Protein AF-A0A6F9CL78-F1 (afdb_monomer)

Secondary structure (DSSP, 8-state):
-----PPTT-----------------SS-PPPTTS-----SS-SEEEEBSSTTEEEEEEETTEEEEEETTEEEEEE--TT--SEEE-BSSEEEE-SS-EEEE-TTT--EEEE-

Radius of gyration: 17.82 Å; Cα contacts (8 Å, |Δi|>4): 183; chains: 1; bounding box: 44×43×46 Å

Foldseek 3Di:
DDDPPDDPPDDDPDDDDPPDDAPDPDPDDDAQPVRDDDDHDQFPDKEEAPPSQKIKGHNDQFWIFIGGNNHTPDIGGDPQTAPDWYYYNWIWGDHPPFIWTAHSPPRDTPDTD

Nearest PDB structures (foldseek):
  8d30-assembly1_A  TM=7.510E-01  e=2.844E-13  Homo sapiens
  5a1u-assembly1_D  TM=6.272E-01  e=9.219E-10  Mus musculus
  5nzt-assembly1_H  TM=6.680E-01  e=7.058E-09  Mus musculus
  4v0n-assembly4_F  TM=7.565E-01  e=5.356E-01  Chlamydomonas reinhardtii
  8hmf-assembly1_D  TM=6.581E-01  e=3.565E-01  Tetrahymena thermophila

Solvent-accessible surface area (backbone atoms only — not comparable to full-atom values): 7264 Å² total; per-residue (Å²): 141,80,84,80,82,79,62,93,84,67,82,75,87,69,86,83,70,88,78,73,89,75,92,70,84,68,95,65,91,79,74,49,98,80,72,64,88,87,86,85,79,87,51,78,42,76,32,48,37,66,54,89,56,32,36,39,36,30,65,48,48,59,38,39,35,35,27,46,79,90,36,84,72,48,74,48,61,55,97,73,31,38,78,42,77,40,50,35,91,40,40,34,36,28,30,93,88,37,45,34,32,23,39,83,86,79,66,46,78,76,44,85,80

Mean predicted aligned error: 13.49 Å

Structure (mmCIF, N/CA/C/O backbone):
data_AF-A0A6F9CL78-F1
#
_entry.id   AF-A0A6F9CL78-F1
#
loop_
_atom_site.group_PDB
_atom_site.id
_atom_site.type_symbol
_atom_site.label_atom_id
_atom_site.label_alt_id
_atom_site.label_comp_id
_atom_site.label_asym_id
_atom_site.label_entity_id
_atom_site.label_seq_id
_atom_site.pdbx_PDB_ins_code
_atom_site.Cartn_x
_atom_site.Cartn_y
_atom_site.Cartn_z
_atom_site.occupancy
_atom_site.B_iso_or_equiv
_atom_site.auth_seq_id
_atom_site.auth_comp_id
_atom_site.auth_asym_id
_atom_site.auth_atom_id
_atom_site.pdbx_PDB_model_num
ATOM 1 N N . MET A 1 1 ? 27.169 -15.538 -32.981 1.00 42.69 1 MET A N 1
ATOM 2 C CA . MET A 1 1 ? 26.570 -16.756 -33.559 1.00 42.69 1 MET A CA 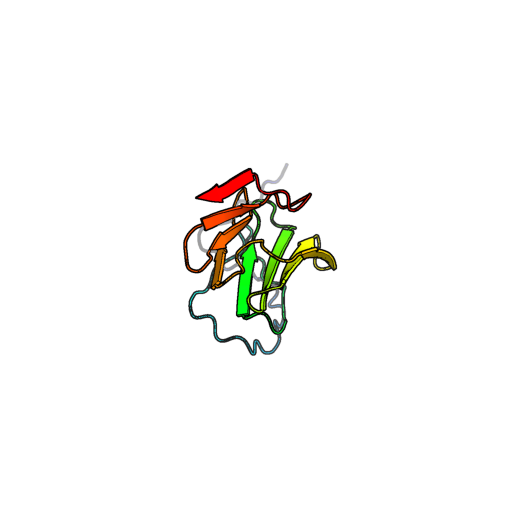1
ATOM 3 C C . MET A 1 1 ? 26.665 -17.835 -32.496 1.00 42.69 1 MET A C 1
ATOM 5 O O . MET A 1 1 ? 27.780 -18.141 -32.095 1.00 42.69 1 MET A O 1
ATOM 9 N N . GLY A 1 2 ? 25.524 -18.285 -31.972 1.00 40.41 2 GLY A N 1
ATOM 10 C CA . GLY A 1 2 ? 25.434 -19.292 -30.911 1.00 40.41 2 GLY A CA 1
ATOM 11 C C . GLY A 1 2 ? 24.276 -19.007 -29.956 1.00 40.41 2 GLY A C 1
ATOM 12 O O . GLY A 1 2 ? 24.513 -18.659 -28.806 1.00 40.41 2 GLY A O 1
ATOM 13 N N . GLU A 1 3 ? 23.039 -19.075 -30.450 1.00 37.38 3 GLU A N 1
ATOM 14 C CA . GLU A 1 3 ? 21.859 -19.155 -29.584 1.00 37.38 3 GLU A CA 1
ATOM 15 C C . GLU A 1 3 ? 21.852 -20.558 -28.968 1.00 37.38 3 GLU A C 1
ATOM 17 O O . GLU A 1 3 ? 21.837 -21.552 -29.691 1.00 37.38 3 GLU A O 1
ATOM 22 N N . ALA A 1 4 ? 21.960 -20.647 -27.643 1.00 57.50 4 ALA A N 1
ATOM 23 C CA . ALA A 1 4 ? 21.777 -21.911 -26.945 1.00 57.50 4 ALA A CA 1
ATOM 24 C C . ALA A 1 4 ? 20.274 -22.220 -26.930 1.00 57.50 4 ALA A C 1
ATOM 26 O O . ALA A 1 4 ? 19.514 -21.547 -26.234 1.00 57.50 4 ALA A O 1
ATOM 27 N N . GLU A 1 5 ? 19.848 -23.203 -27.724 1.00 53.56 5 GLU A N 1
ATOM 28 C CA . GLU A 1 5 ? 18.520 -23.804 -27.598 1.00 53.56 5 GLU A CA 1
ATOM 29 C C . GLU A 1 5 ? 18.397 -24.425 -26.204 1.00 53.56 5 GLU A C 1
ATOM 31 O O . GLU A 1 5 ? 19.077 -25.395 -25.873 1.00 53.56 5 GLU A O 1
ATOM 36 N N . ILE A 1 6 ? 17.544 -23.833 -25.371 1.00 60.34 6 ILE A N 1
ATOM 37 C CA . ILE A 1 6 ? 17.162 -24.397 -24.077 1.00 60.34 6 ILE A CA 1
ATOM 38 C C . ILE A 1 6 ? 16.097 -25.459 -24.357 1.00 60.34 6 ILE A C 1
ATOM 40 O O . ILE A 1 6 ? 15.063 -25.156 -24.954 1.00 60.34 6 ILE A O 1
ATOM 44 N N . GLN A 1 7 ? 16.353 -26.703 -23.954 1.00 60.94 7 GLN A N 1
ATOM 45 C CA . GLN A 1 7 ? 15.454 -27.825 -24.209 1.00 60.94 7 GLN A CA 1
ATOM 46 C C . GLN A 1 7 ? 14.290 -27.816 -23.203 1.00 60.94 7 GLN A C 1
ATOM 48 O O . GLN A 1 7 ? 14.500 -27.708 -21.991 1.00 60.94 7 GLN A O 1
ATOM 53 N N . ASP A 1 8 ? 13.055 -27.915 -23.701 1.00 50.53 8 ASP A N 1
ATOM 54 C CA . ASP A 1 8 ? 11.848 -27.912 -22.867 1.00 50.53 8 ASP A CA 1
ATOM 55 C C . ASP A 1 8 ? 11.890 -29.073 -21.856 1.00 50.53 8 ASP A C 1
ATOM 57 O O . ASP A 1 8 ? 12.010 -30.241 -22.230 1.00 50.53 8 ASP A O 1
ATOM 61 N N . GLY A 1 9 ? 11.857 -28.740 -20.562 1.00 63.25 9 GLY A N 1
ATOM 62 C CA . GLY A 1 9 ? 11.971 -29.696 -19.453 1.00 63.25 9 GLY A CA 1
ATOM 63 C C . GLY A 1 9 ? 13.325 -29.743 -18.728 1.00 63.25 9 GLY A C 1
ATOM 64 O O . GLY A 1 9 ? 13.444 -30.472 -17.740 1.00 63.25 9 GLY A O 1
ATOM 65 N N . GLU A 1 10 ? 14.333 -28.966 -19.141 1.00 59.97 10 GLU A N 1
ATOM 66 C CA . GLU A 1 10 ? 15.601 -28.889 -18.408 1.00 59.97 10 GLU A CA 1
ATOM 67 C C . GLU A 1 10 ? 15.423 -28.177 -17.052 1.00 59.97 10 GLU A C 1
ATOM 69 O O . GLU A 1 10 ? 14.938 -27.045 -16.950 1.00 59.97 10 GLU A O 1
ATOM 74 N N . ARG A 1 11 ? 15.813 -28.853 -15.964 1.00 53.66 11 ARG A N 1
ATOM 75 C CA . ARG A 1 11 ? 15.690 -28.316 -14.606 1.00 53.66 11 ARG A CA 1
ATOM 76 C C . ARG A 1 11 ? 16.787 -27.283 -14.361 1.00 53.66 11 ARG A C 1
ATOM 78 O O . ARG A 1 11 ? 17.904 -27.631 -13.993 1.00 53.66 11 ARG A O 1
ATOM 85 N N . LEU A 1 12 ? 16.436 -26.010 -14.514 1.00 56.84 12 LEU A N 1
ATOM 86 C CA . LEU A 1 12 ? 17.304 -24.879 -14.185 1.00 56.84 12 LEU A CA 1
ATOM 87 C C . LEU A 1 12 ? 17.838 -24.992 -12.748 1.00 56.84 12 LEU A C 1
ATOM 89 O O . LEU A 1 12 ? 17.069 -25.084 -11.785 1.00 56.84 12 LEU A O 1
ATOM 93 N N . SER A 1 13 ? 19.163 -24.941 -12.594 1.00 51.66 13 SER A N 1
ATOM 94 C CA . SER A 1 13 ? 19.818 -24.838 -11.290 1.00 51.66 13 SER A CA 1
ATOM 95 C C . SER A 1 13 ? 19.606 -23.431 -10.728 1.00 51.66 13 SER A C 1
ATOM 97 O O . SER A 1 13 ? 20.406 -22.519 -10.940 1.00 51.66 13 SER A O 1
ATOM 99 N N . LEU A 1 14 ? 18.485 -23.224 -10.044 1.00 51.34 14 LEU A N 1
ATOM 100 C CA . LEU A 1 14 ? 18.206 -21.959 -9.381 1.00 51.34 14 LEU A CA 1
ATOM 101 C C . LEU A 1 14 ? 19.041 -21.870 -8.102 1.00 51.34 14 LEU A C 1
ATOM 103 O O . LEU A 1 14 ? 19.047 -22.791 -7.285 1.00 51.34 14 LEU A O 1
ATOM 107 N N . ALA A 1 15 ? 19.728 -20.746 -7.909 1.00 51.12 15 ALA A N 1
ATOM 108 C CA . ALA A 1 15 ? 20.378 -20.457 -6.640 1.00 51.12 15 ALA A CA 1
ATOM 109 C C . ALA A 1 15 ? 19.299 -20.328 -5.552 1.00 51.12 15 ALA A C 1
ATOM 111 O O . ALA A 1 15 ? 18.546 -19.351 -5.528 1.00 51.12 15 ALA A O 1
ATOM 112 N N . VAL A 1 16 ? 19.208 -21.322 -4.665 1.00 51.53 16 VAL A N 1
ATOM 113 C CA . VAL A 1 16 ? 18.344 -21.251 -3.485 1.00 51.53 16 VAL A CA 1
ATOM 114 C C . VAL A 1 16 ? 18.962 -20.230 -2.542 1.00 51.53 16 VAL A C 1
ATOM 116 O O . VAL A 1 16 ? 20.032 -20.447 -1.978 1.00 51.53 16 VAL A O 1
ATOM 119 N N . LYS A 1 17 ? 18.310 -19.076 -2.415 1.00 47.56 17 LYS A N 1
ATOM 120 C CA . LYS A 1 17 ? 18.668 -18.072 -1.421 1.00 47.56 17 LYS A CA 1
ATOM 121 C C . LYS A 1 17 ? 17.812 -18.315 -0.186 1.00 47.56 17 LYS A C 1
ATOM 123 O O . LYS A 1 17 ? 16.591 -18.219 -0.288 1.00 47.56 17 LYS A O 1
ATOM 128 N N . ASP A 1 18 ? 18.444 -18.598 0.950 1.00 43.84 18 ASP A N 1
ATOM 129 C CA . ASP A 1 18 ? 17.760 -18.685 2.242 1.00 43.84 18 ASP A CA 1
ATOM 130 C C . ASP A 1 18 ? 16.940 -17.413 2.484 1.00 43.84 18 ASP A C 1
ATOM 132 O O . ASP A 1 18 ? 17.475 -16.301 2.513 1.00 43.84 18 ASP A O 1
ATOM 136 N N . MET A 1 19 ? 15.623 -17.579 2.611 1.00 44.22 19 MET A N 1
ATOM 137 C CA . MET A 1 19 ? 14.681 -16.473 2.799 1.00 44.22 19 MET A CA 1
ATOM 138 C C . MET A 1 19 ? 14.355 -16.212 4.274 1.00 44.22 19 MET A C 1
ATOM 140 O O . MET A 1 19 ? 13.456 -15.432 4.548 1.00 44.22 19 MET A O 1
ATOM 144 N N . GLY A 1 20 ? 15.077 -16.811 5.225 1.00 42.56 20 GLY A N 1
ATOM 145 C CA . GLY A 1 20 ? 14.835 -16.604 6.656 1.00 42.56 20 GLY A CA 1
ATOM 146 C C . GLY A 1 20 ? 13.428 -17.011 7.122 1.00 42.56 20 GLY A C 1
ATOM 147 O O . GLY A 1 20 ? 12.582 -17.466 6.354 1.00 42.56 20 GLY A O 1
ATOM 148 N N . SER A 1 21 ? 13.192 -16.877 8.425 1.00 36.25 21 SER A N 1
ATOM 149 C CA . SER A 1 21 ? 11.894 -17.140 9.051 1.00 36.25 21 SER A CA 1
ATOM 150 C C . SER A 1 21 ? 10.913 -16.006 8.731 1.00 36.25 21 SER A C 1
ATOM 152 O O . SER A 1 21 ? 11.176 -14.847 9.052 1.00 36.25 21 SER A O 1
ATOM 154 N N . CYS A 1 22 ? 9.785 -16.328 8.096 1.00 44.16 22 CYS A N 1
ATOM 155 C CA . CYS A 1 22 ? 8.649 -15.420 7.947 1.00 44.16 22 CYS A CA 1
ATOM 156 C C . CYS A 1 22 ? 7.726 -15.581 9.164 1.00 44.16 22 CYS A C 1
ATOM 158 O O . CYS A 1 22 ? 7.071 -16.609 9.296 1.00 44.16 22 CYS A O 1
ATOM 160 N N . GLU A 1 23 ? 7.621 -14.561 10.018 1.00 42.97 23 GLU A N 1
ATOM 161 C CA . GLU A 1 23 ? 6.659 -14.537 11.141 1.00 42.97 23 GLU A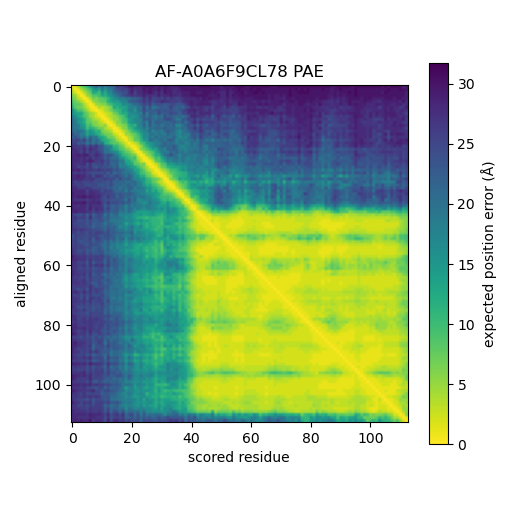 CA 1
ATOM 162 C C . GLU A 1 23 ? 5.285 -13.952 10.763 1.00 42.97 23 GLU A C 1
ATOM 164 O O . GLU A 1 23 ? 4.439 -13.711 11.621 1.00 42.97 23 GLU A O 1
ATOM 169 N N . ILE A 1 24 ? 5.021 -13.750 9.470 1.00 44.44 24 ILE A N 1
ATOM 170 C CA . ILE A 1 24 ? 3.691 -13.383 8.980 1.00 44.44 24 ILE A CA 1
ATOM 171 C C . ILE A 1 24 ? 3.063 -14.631 8.374 1.00 44.44 24 ILE A C 1
ATOM 173 O O . ILE A 1 24 ? 3.598 -15.170 7.410 1.00 44.44 24 ILE A O 1
ATOM 177 N N . TYR A 1 25 ? 1.930 -15.071 8.924 1.00 36.16 25 TYR A N 1
ATOM 178 C CA . TYR A 1 25 ? 1.052 -16.063 8.301 1.00 36.16 25 TYR A CA 1
ATOM 179 C C . TYR A 1 25 ? 0.105 -15.324 7.347 1.00 36.16 25 TYR A C 1
ATOM 181 O O . TYR A 1 25 ? -0.896 -14.760 7.801 1.00 36.16 25 TYR A O 1
ATOM 189 N N . PRO A 1 26 ? 0.405 -15.251 6.039 1.00 39.94 26 PRO A N 1
ATOM 190 C CA . PRO A 1 26 ? -0.443 -14.520 5.116 1.00 39.94 26 PRO A CA 1
ATOM 191 C C . PRO A 1 26 ? -1.780 -15.253 4.986 1.00 39.94 26 PRO A C 1
ATOM 193 O O . PRO A 1 26 ? -1.817 -16.448 4.706 1.00 39.94 26 PRO A O 1
ATOM 196 N N . GLN A 1 27 ? -2.892 -14.537 5.147 1.00 39.34 27 GLN A N 1
ATOM 197 C CA . GLN A 1 27 ? -4.214 -15.079 4.802 1.00 39.34 27 GLN A CA 1
ATOM 198 C C . GLN A 1 27 ? -4.367 -15.248 3.275 1.00 39.34 27 GLN A C 1
ATOM 200 O O . GLN A 1 27 ? -5.197 -16.026 2.818 1.00 39.34 27 GLN A O 1
ATOM 205 N N . THR A 1 28 ? -3.520 -14.570 2.488 1.00 49.44 28 THR A N 1
ATOM 206 C CA . THR A 1 28 ? -3.403 -14.691 1.027 1.00 49.44 28 THR A CA 1
ATOM 207 C C . THR A 1 28 ? -1.973 -14.365 0.579 1.00 49.44 28 THR A C 1
ATOM 209 O O . THR A 1 28 ? -1.445 -13.311 0.935 1.00 49.44 28 THR A O 1
ATOM 212 N N . ILE A 1 29 ? -1.344 -15.230 -0.223 1.00 48.56 29 ILE A N 1
ATOM 213 C CA . ILE A 1 29 ? -0.027 -14.975 -0.834 1.00 48.56 29 ILE A CA 1
ATOM 214 C C . ILE A 1 29 ? -0.242 -14.149 -2.111 1.00 48.56 29 ILE A C 1
ATOM 216 O O . ILE A 1 29 ? -0.677 -14.686 -3.126 1.00 48.56 29 ILE A O 1
ATOM 220 N N . GLN A 1 30 ? 0.053 -12.845 -2.079 1.00 51.81 30 GLN A N 1
ATOM 221 C CA . GLN A 1 30 ? 0.170 -12.040 -3.301 1.00 51.81 30 GLN A CA 1
ATOM 222 C C . GLN A 1 30 ? 1.636 -11.957 -3.730 1.00 51.81 30 GLN A C 1
ATOM 224 O O . GLN A 1 30 ? 2.488 -11.429 -3.015 1.00 51.81 30 GLN A O 1
ATOM 229 N N . HIS A 1 31 ? 1.934 -12.487 -4.915 1.00 50.47 31 HIS A N 1
ATOM 230 C CA . HIS A 1 31 ? 3.259 -12.390 -5.515 1.00 50.47 31 HIS A CA 1
ATOM 231 C C . HIS A 1 31 ? 3.488 -10.976 -6.069 1.00 50.47 31 HIS A C 1
ATOM 233 O O . HIS A 1 31 ? 2.579 -10.351 -6.611 1.00 50.47 31 HIS A O 1
ATOM 239 N N . ASN A 1 32 ? 4.724 -10.484 -5.964 1.00 47.81 32 ASN A N 1
ATOM 240 C CA . ASN A 1 32 ? 5.205 -9.364 -6.778 1.00 47.81 32 ASN A CA 1
ATOM 241 C C . ASN A 1 32 ? 4.937 -9.689 -8.266 1.00 47.81 32 ASN A C 1
ATOM 243 O O . ASN A 1 32 ? 5.208 -10.832 -8.649 1.00 47.81 32 ASN A O 1
ATOM 247 N N . PRO A 1 33 ? 4.484 -8.741 -9.112 1.00 55.09 33 PRO A N 1
ATOM 248 C CA . PRO A 1 33 ? 4.384 -8.942 -10.564 1.00 55.09 33 PRO A CA 1
ATOM 249 C C . PRO A 1 33 ? 5.646 -9.555 -11.198 1.00 55.09 33 PRO A C 1
ATOM 251 O O . PRO A 1 33 ? 5.555 -10.296 -12.170 1.00 55.09 33 PRO A O 1
ATOM 254 N N . ASN A 1 34 ? 6.815 -9.314 -10.592 1.00 53.97 34 ASN A N 1
ATOM 255 C CA . ASN A 1 34 ? 8.116 -9.831 -11.025 1.00 53.97 34 ASN A CA 1
ATOM 256 C C . ASN A 1 34 ? 8.637 -11.034 -10.205 1.00 53.97 34 ASN A C 1
ATOM 258 O O . ASN A 1 34 ? 9.824 -11.354 -10.259 1.00 53.97 34 ASN A O 1
ATOM 262 N N . GLY A 1 35 ? 7.804 -11.680 -9.384 1.00 49.72 35 GLY A N 1
ATOM 263 C CA . GLY A 1 35 ? 8.124 -12.947 -8.707 1.00 49.72 35 GLY A CA 1
ATOM 264 C C . GLY A 1 35 ? 9.220 -12.908 -7.626 1.00 49.72 35 GLY A C 1
ATOM 265 O O . GLY A 1 35 ? 9.574 -13.951 -7.082 1.00 49.72 35 GLY A O 1
ATOM 266 N N . ARG A 1 36 ? 9.765 -11.737 -7.267 1.00 48.16 36 ARG A N 1
ATOM 267 C CA . ARG A 1 36 ? 10.791 -11.589 -6.215 1.00 48.16 36 ARG A CA 1
ATOM 268 C C . ARG A 1 36 ? 10.186 -11.128 -4.886 1.00 48.16 36 ARG A C 1
ATOM 270 O O . ARG A 1 36 ? 9.711 -9.998 -4.789 1.00 48.16 36 ARG A O 1
ATOM 277 N N . ASN A 1 37 ? 10.275 -11.972 -3.856 1.00 48.47 37 ASN A N 1
ATOM 278 C CA . ASN A 1 37 ? 9.913 -11.634 -2.474 1.00 48.47 37 ASN A CA 1
ATOM 279 C C . ASN A 1 37 ? 11.134 -11.076 -1.707 1.00 48.47 37 ASN A C 1
ATOM 281 O O . ASN A 1 37 ? 12.232 -11.622 -1.843 1.00 48.47 37 ASN A O 1
ATOM 285 N N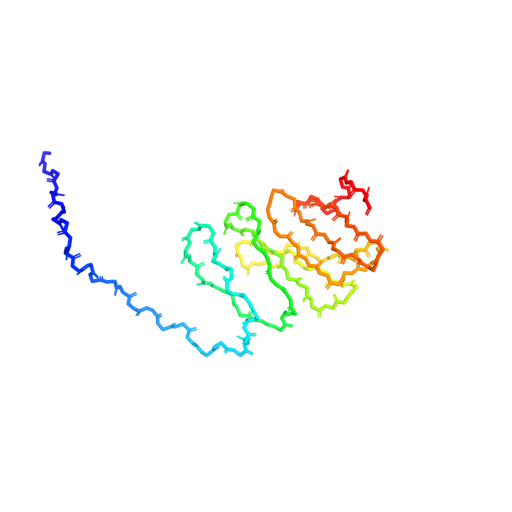 . LYS A 1 38 ? 10.975 -9.960 -0.974 1.00 49.91 38 LYS A N 1
ATOM 286 C CA . LYS A 1 38 ? 12.085 -9.218 -0.332 1.00 49.91 38 LYS A CA 1
ATOM 287 C C . LYS A 1 38 ? 11.732 -8.399 0.934 1.00 49.91 38 LYS A C 1
ATOM 289 O O . LYS A 1 38 ? 12.577 -7.611 1.350 1.00 49.91 38 LYS A O 1
ATOM 294 N N . SER A 1 39 ? 10.560 -8.536 1.564 1.00 50.09 39 SER A N 1
ATOM 295 C CA . SER A 1 39 ? 10.208 -7.695 2.734 1.00 50.09 39 SER A CA 1
ATOM 296 C C . SER A 1 39 ? 9.827 -8.482 3.994 1.00 50.09 39 SER A C 1
ATOM 298 O O . SER A 1 39 ? 9.032 -9.413 3.921 1.00 50.09 39 SER A O 1
ATOM 300 N N . PHE A 1 40 ? 10.339 -8.026 5.146 1.00 44.94 40 PHE A N 1
ATOM 301 C CA . PHE A 1 40 ? 10.009 -8.463 6.513 1.00 44.94 40 PHE A CA 1
ATOM 302 C C . PHE A 1 40 ? 9.536 -7.243 7.328 1.00 44.94 40 PHE A C 1
ATOM 304 O O . PHE A 1 40 ? 10.084 -6.157 7.136 1.00 44.94 40 PHE A O 1
ATOM 311 N N . GLY A 1 41 ? 8.559 -7.394 8.233 1.00 57.53 41 GLY A N 1
ATOM 312 C CA . GLY A 1 41 ? 8.124 -6.312 9.136 1.00 57.53 41 GLY A CA 1
ATOM 313 C C . GLY A 1 41 ? 6.779 -6.556 9.838 1.00 57.53 41 GLY A C 1
ATOM 314 O O . GLY A 1 41 ? 6.053 -7.472 9.483 1.00 57.53 41 GLY A O 1
ATOM 315 N N . SER A 1 42 ? 6.422 -5.724 10.820 1.00 64.50 42 SER A N 1
ATOM 316 C CA . SER A 1 42 ? 5.206 -5.826 11.657 1.00 64.50 42 SER A CA 1
ATOM 317 C C . SER A 1 42 ? 3.918 -5.311 10.988 1.00 64.50 42 SER A C 1
ATOM 319 O O . SER A 1 42 ? 3.018 -4.800 11.655 1.00 64.50 42 SER A O 1
ATOM 321 N N . ALA A 1 43 ? 3.841 -5.376 9.661 1.00 72.62 43 ALA A N 1
ATOM 322 C CA . ALA A 1 43 ? 2.715 -4.841 8.909 1.00 72.62 43 ALA A CA 1
ATOM 323 C C . ALA A 1 43 ? 1.482 -5.748 9.026 1.00 72.62 43 ALA A C 1
ATOM 325 O O . ALA A 1 43 ? 1.585 -6.967 8.900 1.00 72.62 43 ALA A O 1
ATOM 326 N N . GLN A 1 44 ? 0.306 -5.146 9.217 1.00 81.44 44 GLN A N 1
ATOM 327 C CA . GLN A 1 44 ? -0.972 -5.861 9.161 1.00 81.44 44 GLN A CA 1
ATOM 328 C C . GLN A 1 44 ? -1.323 -6.248 7.722 1.00 81.44 44 GLN A C 1
ATOM 330 O O . GLN A 1 44 ? -1.883 -7.313 7.487 1.00 81.44 44 GLN A O 1
ATOM 335 N N . GLU A 1 45 ? -0.998 -5.379 6.763 1.00 86.62 45 GLU A N 1
ATOM 336 C CA . GLU A 1 45 ? -1.205 -5.610 5.335 1.00 86.62 45 GLU A CA 1
ATOM 337 C C . GLU A 1 45 ? -0.039 -5.050 4.525 1.00 86.62 45 GLU A C 1
ATOM 339 O O . GLU A 1 45 ? 0.632 -4.099 4.936 1.00 86.62 45 GLU A O 1
ATOM 344 N N . PHE A 1 46 ? 0.168 -5.641 3.354 1.00 88.94 46 PHE A N 1
ATOM 345 C CA . PHE A 1 46 ? 1.216 -5.295 2.409 1.00 88.94 46 PHE A CA 1
ATOM 346 C C . PHE A 1 46 ? 0.639 -5.348 0.994 1.00 88.94 46 PHE A C 1
ATOM 348 O O . PHE A 1 46 ? 0.000 -6.338 0.637 1.00 88.94 46 PHE A O 1
ATOM 355 N N . VAL A 1 47 ? 0.904 -4.331 0.173 1.00 91.12 47 VAL A N 1
ATOM 356 C CA . VAL A 1 47 ? 0.508 -4.324 -1.242 1.00 91.12 47 VAL A CA 1
ATOM 357 C C . VAL A 1 47 ? 1.588 -3.732 -2.136 1.00 91.12 47 VAL A C 1
ATOM 359 O O . VAL A 1 47 ? 2.253 -2.762 -1.777 1.00 91.12 47 VAL A O 1
ATOM 362 N N . TRP A 1 48 ? 1.736 -4.303 -3.328 1.00 89.12 48 TRP A N 1
ATOM 363 C CA . TRP A 1 48 ? 2.625 -3.781 -4.361 1.00 89.12 48 TRP A CA 1
ATOM 364 C C . TRP A 1 48 ? 1.951 -2.661 -5.155 1.00 89.12 48 TRP A C 1
ATOM 366 O O . TRP A 1 48 ? 0.762 -2.742 -5.485 1.00 89.12 48 TRP A O 1
ATOM 376 N N . ALA A 1 49 ? 2.729 -1.644 -5.512 1.00 90.56 49 ALA A N 1
ATOM 377 C CA . ALA A 1 49 ? 2.358 -0.757 -6.600 1.00 90.56 49 ALA A CA 1
ATOM 378 C C . ALA A 1 49 ? 2.477 -1.494 -7.946 1.00 90.56 49 ALA A C 1
ATOM 380 O O . ALA A 1 49 ? 3.000 -2.608 -8.037 1.00 90.56 49 ALA A O 1
ATOM 381 N N . HIS A 1 50 ? 2.000 -0.861 -9.017 1.00 84.31 50 HIS A N 1
ATOM 382 C CA . HIS A 1 50 ? 2.270 -1.3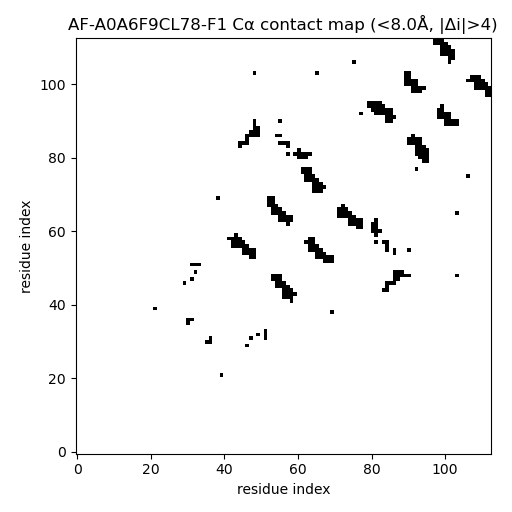38 -10.374 1.00 84.31 50 HIS A CA 1
ATOM 383 C C . HIS A 1 50 ? 3.776 -1.303 -10.704 1.00 84.31 50 HIS A C 1
ATOM 385 O O . HIS A 1 50 ? 4.293 -2.213 -11.349 1.00 84.31 50 HIS A O 1
ATOM 391 N N . ASP A 1 51 ? 4.493 -0.282 -10.218 1.00 81.69 51 ASP A N 1
ATOM 392 C CA . ASP A 1 51 ? 5.957 -0.266 -10.215 1.00 81.69 51 ASP A CA 1
ATOM 393 C C . ASP A 1 51 ? 6.475 -1.296 -9.200 1.00 81.69 51 ASP A C 1
ATOM 395 O O . ASP A 1 51 ? 6.255 -1.181 -7.996 1.00 81.69 51 ASP A O 1
ATOM 399 N N . SER A 1 52 ? 7.218 -2.293 -9.683 1.00 80.06 52 SER A N 1
ATOM 400 C CA . SER A 1 52 ? 7.777 -3.366 -8.848 1.00 80.06 52 SER A CA 1
ATOM 401 C C . SER A 1 52 ? 8.795 -2.911 -7.789 1.00 80.06 52 SER A C 1
ATOM 403 O O . SER A 1 52 ? 9.249 -3.729 -6.985 1.00 80.06 52 SER A O 1
ATOM 405 N N . SER A 1 53 ? 9.193 -1.635 -7.806 1.00 85.12 53 SER A N 1
ATOM 406 C CA . SER A 1 53 ? 10.081 -1.029 -6.814 1.00 85.12 53 SER A CA 1
ATOM 407 C C . SER A 1 53 ? 9.349 -0.332 -5.663 1.00 85.12 53 SER A C 1
ATOM 409 O O . SER A 1 53 ? 10.005 0.038 -4.685 1.00 85.12 53 SER A O 1
ATOM 411 N N . GLU A 1 54 ? 8.024 -0.178 -5.747 1.00 89.81 54 GLU A N 1
ATOM 412 C CA . GLU A 1 54 ? 7.204 0.523 -4.759 1.00 89.81 54 GLU A CA 1
ATOM 413 C C . GLU A 1 54 ? 6.176 -0.399 -4.094 1.00 89.81 54 GLU A C 1
ATOM 415 O O . GLU A 1 54 ? 5.563 -1.258 -4.727 1.00 89.81 54 GLU A O 1
ATOM 420 N N . TYR A 1 55 ? 5.978 -0.219 -2.791 1.00 91.88 55 TYR A N 1
ATOM 421 C CA . TYR A 1 55 ? 4.973 -0.953 -2.025 1.00 91.88 55 TYR A CA 1
ATOM 422 C C . TYR A 1 55 ? 4.448 -0.123 -0.859 1.00 91.88 55 TYR A C 1
ATOM 424 O O . TYR A 1 55 ? 5.109 0.810 -0.397 1.00 91.88 55 TYR A O 1
ATOM 432 N N . ALA A 1 56 ? 3.266 -0.484 -0.363 1.00 92.56 56 ALA A N 1
ATOM 433 C CA . ALA A 1 56 ? 2.695 0.074 0.853 1.00 92.56 56 ALA A CA 1
ATOM 434 C C . ALA A 1 56 ? 2.542 -0.991 1.933 1.00 92.56 56 ALA A C 1
ATOM 436 O O . ALA A 1 56 ? 2.260 -2.157 1.649 1.00 92.56 56 ALA A O 1
ATOM 437 N N . THR A 1 57 ? 2.677 -0.559 3.181 1.00 91.44 57 THR A N 1
ATOM 438 C CA . THR A 1 57 ? 2.325 -1.354 4.355 1.00 91.44 57 THR A CA 1
ATOM 439 C C . THR A 1 57 ? 1.388 -0.580 5.256 1.00 91.44 57 THR A C 1
ATOM 441 O O . THR A 1 57 ? 1.614 0.607 5.506 1.00 91.44 57 THR A O 1
ATOM 444 N N . ARG A 1 58 ? 0.412 -1.278 5.830 1.00 88.81 58 ARG A N 1
ATOM 445 C CA . ARG A 1 58 ? -0.440 -0.739 6.887 1.00 88.81 58 ARG A CA 1
ATOM 446 C C . ARG A 1 58 ? 0.004 -1.295 8.229 1.00 88.81 58 ARG A C 1
ATOM 448 O O . ARG A 1 58 ? -0.099 -2.496 8.462 1.00 88.81 58 ARG A O 1
ATOM 455 N N . GLU A 1 59 ? 0.469 -0.436 9.128 1.00 81.44 59 GLU A N 1
ATOM 456 C CA . GLU A 1 59 ? 0.809 -0.836 10.506 1.00 81.44 59 GLU A CA 1
ATOM 457 C C . GLU A 1 59 ? -0.373 -0.658 11.463 1.00 81.44 59 GLU A C 1
ATOM 459 O O . GLU A 1 59 ? -0.540 -1.427 12.409 1.00 81.44 59 GLU A O 1
ATOM 464 N N . SER A 1 60 ? -1.218 0.345 11.217 1.00 8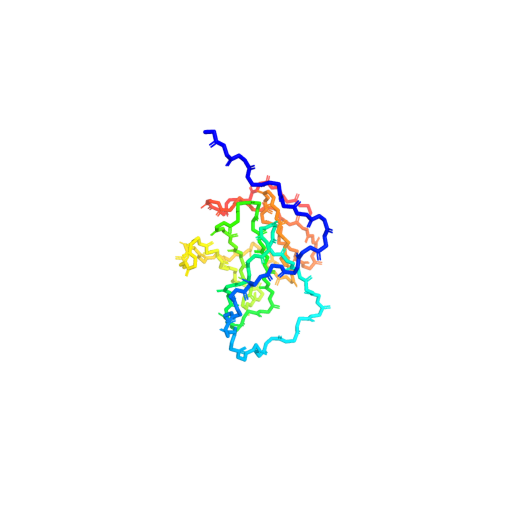3.00 60 SER A N 1
ATOM 465 C CA . SER A 1 60 ? -2.374 0.683 12.052 1.00 83.00 60 SER A CA 1
ATOM 466 C C . SER A 1 60 ? -3.517 1.223 11.200 1.00 83.00 60 SER A C 1
ATOM 468 O O . SER A 1 60 ? -3.364 1.437 10.004 1.00 83.00 60 SER A O 1
ATOM 470 N N . THR A 1 61 ? -4.677 1.487 11.795 1.00 83.00 61 THR A N 1
ATOM 471 C CA . THR A 1 61 ? -5.798 2.090 11.057 1.00 83.00 61 THR A CA 1
ATOM 472 C C . THR A 1 61 ? -5.603 3.572 10.738 1.00 83.00 61 THR A C 1
ATOM 474 O O . THR A 1 61 ? -6.453 4.169 10.086 1.00 83.00 61 THR A O 1
ATOM 477 N N . SER A 1 62 ? -4.534 4.199 11.225 1.00 87.00 62 SER A N 1
ATOM 478 C CA . SER A 1 62 ? -4.302 5.644 11.117 1.00 87.00 62 SER A CA 1
ATOM 479 C C . SER A 1 62 ? -2.994 6.009 10.429 1.00 87.00 62 SER A C 1
ATOM 481 O O . SER A 1 62 ? -2.660 7.190 10.375 1.00 87.00 62 SER A O 1
ATOM 483 N N . MET A 1 63 ? -2.226 5.025 9.966 1.00 85.44 63 MET A N 1
ATOM 484 C CA . MET A 1 63 ? -0.908 5.271 9.400 1.00 85.44 63 MET A CA 1
ATOM 485 C C . MET A 1 63 ? -0.553 4.189 8.390 1.00 85.44 63 MET A C 1
ATOM 487 O O . MET A 1 63 ? -0.306 3.038 8.763 1.00 85.44 63 MET A O 1
ATOM 491 N N . ASP A 1 64 ? -0.489 4.616 7.135 1.00 91.00 64 ASP A N 1
ATOM 492 C CA . ASP A 1 64 ? 0.017 3.829 6.022 1.00 91.00 64 ASP A CA 1
ATOM 493 C C . ASP A 1 64 ? 1.394 4.363 5.627 1.00 91.00 64 ASP A C 1
ATOM 495 O O . ASP A 1 64 ? 1.663 5.569 5.673 1.00 91.00 64 ASP A O 1
ATOM 499 N N . LYS A 1 65 ? 2.282 3.448 5.247 1.00 92.75 65 LYS A N 1
ATOM 500 C CA . LYS A 1 65 ? 3.657 3.753 4.855 1.00 92.75 65 LYS A CA 1
ATOM 501 C C . LYS A 1 65 ? 3.893 3.310 3.425 1.00 92.75 65 LYS A C 1
ATOM 503 O O . LYS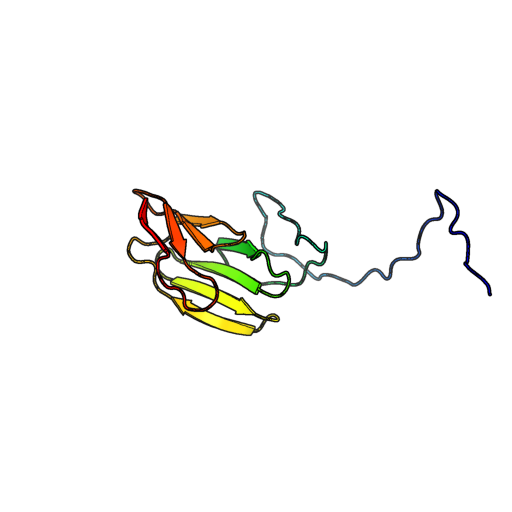 A 1 65 ? 3.523 2.197 3.063 1.00 92.75 65 LYS A O 1
ATOM 508 N N . ILE A 1 66 ? 4.543 4.156 2.638 1.00 93.06 66 ILE A N 1
ATOM 509 C CA . ILE A 1 66 ? 4.980 3.870 1.274 1.00 93.06 66 ILE A CA 1
ATOM 510 C C . ILE A 1 66 ? 6.495 3.741 1.266 1.00 93.06 66 ILE A C 1
ATOM 512 O O . ILE A 1 66 ? 7.221 4.581 1.805 1.00 93.06 66 ILE A O 1
ATOM 516 N N . PHE A 1 67 ? 6.970 2.705 0.591 1.00 92.06 67 PHE A N 1
ATOM 517 C CA . PHE A 1 67 ? 8.375 2.398 0.418 1.00 92.06 67 PHE A CA 1
ATOM 518 C C . PHE A 1 67 ? 8.719 2.390 -1.063 1.00 92.06 67 PHE A C 1
ATOM 520 O O . PHE A 1 67 ? 7.943 1.906 -1.884 1.00 92.06 67 PHE A O 1
ATOM 527 N N . LYS A 1 68 ? 9.918 2.871 -1.392 1.00 88.81 68 LYS A N 1
ATOM 528 C CA . LYS A 1 68 ? 10.528 2.706 -2.713 1.00 88.81 68 LYS A CA 1
ATOM 529 C C . LYS A 1 68 ? 11.920 2.131 -2.543 1.00 88.81 68 LYS A C 1
ATOM 531 O O . LYS A 1 68 ? 12.679 2.594 -1.693 1.00 88.81 68 LYS A O 1
ATOM 536 N N . ASN A 1 69 ? 12.271 1.125 -3.338 1.00 87.25 69 ASN A N 1
ATOM 537 C CA . ASN A 1 69 ? 13.566 0.445 -3.244 1.00 87.25 69 ASN A CA 1
ATOM 538 C C . ASN A 1 69 ? 13.888 -0.016 -1.806 1.00 87.25 69 ASN A C 1
ATOM 540 O O . ASN A 1 69 ? 15.025 0.109 -1.350 1.00 87.25 69 ASN A O 1
ATOM 544 N N . PHE A 1 70 ? 12.877 -0.524 -1.088 1.00 84.38 70 PHE A N 1
ATOM 545 C CA . PHE A 1 70 ? 12.977 -0.996 0.304 1.00 84.38 70 PHE A CA 1
ATOM 546 C C . PHE A 1 70 ? 13.389 0.071 1.330 1.00 84.38 70 PHE A C 1
ATOM 548 O O . PHE A 1 70 ? 13.868 -0.260 2.412 1.00 84.38 70 PHE A O 1
ATOM 555 N N . LYS A 1 71 ? 13.199 1.355 1.012 1.00 85.56 71 LYS A N 1
ATOM 556 C CA . LYS A 1 71 ? 13.360 2.470 1.951 1.00 85.56 71 LYS A CA 1
ATOM 557 C C . LYS A 1 71 ? 12.034 3.190 2.119 1.00 85.56 71 LYS A C 1
ATOM 559 O O . LYS A 1 71 ? 11.331 3.405 1.131 1.00 85.56 71 LYS A O 1
ATOM 564 N N . GLU A 1 72 ? 11.700 3.552 3.357 1.00 89.56 72 GLU A N 1
ATOM 565 C CA . GLU A 1 72 ? 10.504 4.348 3.634 1.00 89.56 72 GLU A CA 1
ATOM 566 C C . GLU A 1 72 ? 10.635 5.687 2.905 1.00 89.56 72 GLU A C 1
ATOM 568 O O . GLU A 1 72 ? 11.617 6.411 3.070 1.00 89.56 72 GLU A O 1
ATOM 573 N N . LYS A 1 73 ? 9.659 5.976 2.048 1.00 93.50 73 LYS A N 1
ATOM 574 C CA . LYS A 1 73 ? 9.565 7.227 1.296 1.00 93.50 73 LYS A CA 1
ATOM 575 C C . LYS A 1 73 ? 8.650 8.198 2.021 1.00 93.50 73 LYS A C 1
ATOM 577 O O . LYS A 1 73 ? 8.952 9.386 2.106 1.00 93.50 73 LYS A O 1
ATOM 582 N N . LYS A 1 74 ? 7.510 7.697 2.498 1.00 92.94 74 LYS A N 1
ATOM 583 C CA . LYS A 1 74 ? 6.483 8.522 3.119 1.00 92.94 74 LYS A CA 1
ATOM 584 C C . LYS A 1 74 ? 5.637 7.706 4.077 1.00 92.94 74 LYS A C 1
ATOM 586 O O . LYS A 1 74 ? 5.326 6.552 3.807 1.00 92.94 74 LYS A O 1
ATOM 591 N N . SER A 1 75 ? 5.203 8.367 5.134 1.00 93.06 75 SER A N 1
ATOM 592 C CA . SER A 1 75 ? 4.149 7.905 6.022 1.00 93.06 75 SER A CA 1
ATOM 593 C C . SER A 1 75 ? 3.013 8.918 5.968 1.00 93.06 75 SER A C 1
ATOM 595 O O . SER A 1 75 ? 3.266 10.124 6.011 1.00 93.06 75 SER A O 1
ATOM 597 N N . PHE A 1 76 ? 1.773 8.457 5.842 1.00 92.19 76 PHE A N 1
ATOM 598 C CA . PHE A 1 76 ? 0.615 9.343 5.783 1.00 92.19 76 PHE A CA 1
ATOM 599 C C . PHE A 1 76 ? -0.568 8.779 6.567 1.00 92.19 76 PHE A C 1
ATOM 601 O O . PHE A 1 76 ? -0.665 7.577 6.822 1.00 92.19 76 PHE A O 1
ATOM 608 N N . LYS A 1 77 ? -1.460 9.684 6.975 1.00 91.81 77 LYS A N 1
ATOM 609 C CA . LYS A 1 77 ? -2.706 9.354 7.660 1.00 91.81 77 LYS A CA 1
ATOM 610 C C . LYS A 1 77 ? -3.854 9.457 6.656 1.00 91.81 77 LYS A C 1
ATOM 612 O O . LYS A 1 77 ? -4.125 10.568 6.207 1.00 91.81 77 LYS A O 1
ATOM 617 N N . PRO A 1 78 ? -4.528 8.348 6.323 1.00 87.69 78 PRO A N 1
ATOM 618 C CA . PRO A 1 78 ? -5.710 8.385 5.474 1.00 87.69 78 PRO A CA 1
ATOM 619 C C . PRO A 1 78 ? -6.842 9.162 6.148 1.00 87.69 78 PRO A C 1
ATOM 621 O O . PRO A 1 78 ? -7.054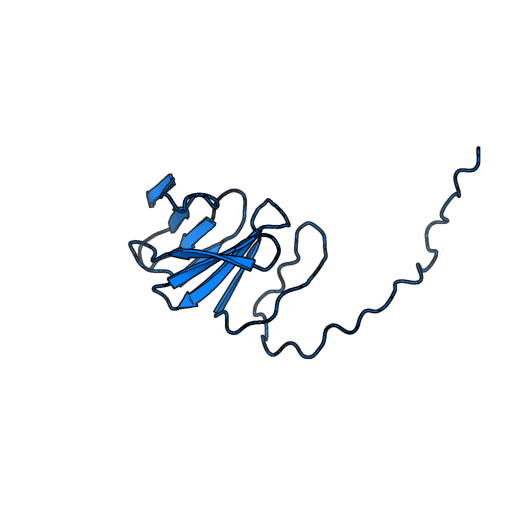 9.028 7.358 1.00 87.69 78 PRO A O 1
ATOM 624 N N . ASP A 1 79 ? -7.600 9.924 5.363 1.00 85.00 79 ASP A N 1
ATOM 625 C CA . ASP A 1 79 ? -8.592 10.884 5.871 1.00 85.00 79 ASP A CA 1
ATOM 626 C C . ASP A 1 79 ? -9.711 10.212 6.686 1.00 85.00 79 ASP A C 1
ATOM 628 O O . ASP A 1 79 ? -10.185 10.755 7.683 1.00 85.00 79 ASP A O 1
ATOM 632 N N . PHE A 1 80 ? -10.079 8.983 6.311 1.00 85.38 80 PHE A N 1
ATOM 633 C CA . PHE A 1 80 ? -11.152 8.197 6.939 1.00 85.38 80 PHE A CA 1
ATOM 634 C C . PHE A 1 80 ? -10.643 6.945 7.670 1.00 85.38 80 PHE A C 1
ATOM 636 O O . PHE A 1 80 ? -11.424 6.062 8.035 1.00 85.38 80 PHE A O 1
ATOM 643 N N . GLY A 1 81 ? -9.327 6.867 7.884 1.00 88.19 81 GLY A N 1
ATOM 644 C CA . GLY A 1 81 ? -8.651 5.679 8.393 1.00 88.19 81 GLY A CA 1
ATOM 645 C C . GLY A 1 81 ? -8.616 4.511 7.397 1.00 88.19 81 GLY A C 1
ATOM 646 O O . GLY A 1 81 ? -9.355 4.464 6.414 1.00 88.19 81 GLY A O 1
ATOM 647 N N . ALA A 1 82 ? -7.746 3.543 7.675 1.00 90.62 82 ALA A N 1
ATOM 648 C CA . ALA A 1 82 ? -7.505 2.371 6.843 1.00 90.62 82 ALA A CA 1
ATOM 649 C C . ALA A 1 82 ? -7.896 1.078 7.568 1.00 90.62 82 ALA A C 1
ATOM 651 O O . ALA A 1 82 ? -7.299 0.691 8.571 1.00 90.62 82 ALA A O 1
ATOM 652 N N . LYS A 1 83 ? -8.898 0.376 7.043 1.00 90.38 83 LYS A N 1
ATOM 653 C CA . LYS A 1 83 ? -9.222 -1.014 7.404 1.00 90.38 83 LYS A CA 1
ATOM 654 C C . LYS A 1 83 ? -8.626 -2.032 6.436 1.00 90.38 83 LYS A C 1
ATOM 656 O O . LYS A 1 83 ? -8.567 -3.208 6.779 1.00 90.38 83 LYS A O 1
ATOM 661 N N . GLY A 1 84 ? -8.268 -1.587 5.237 1.00 90.38 84 GLY A N 1
ATOM 662 C CA . GLY A 1 84 ? -7.709 -2.400 4.167 1.00 90.38 84 GLY A CA 1
ATOM 663 C C . GLY A 1 84 ? -6.860 -1.544 3.237 1.00 90.38 84 GLY A C 1
ATOM 664 O O . GLY A 1 84 ? -7.207 -0.381 3.022 1.00 90.38 84 GLY A O 1
ATOM 665 N N . ILE A 1 85 ? -5.811 -2.118 2.651 1.00 93.50 85 ILE A N 1
ATOM 666 C CA . ILE A 1 85 ? -5.065 -1.492 1.549 1.00 93.50 85 ILE A CA 1
ATOM 667 C C . ILE A 1 85 ? -5.062 -2.385 0.305 1.00 93.50 85 ILE A C 1
ATOM 669 O O . ILE A 1 85 ? -5.058 -3.611 0.402 1.00 93.50 85 ILE A O 1
ATOM 673 N N . HIS A 1 86 ? -5.073 -1.760 -0.870 1.00 93.19 86 HIS A N 1
ATOM 674 C CA . HIS A 1 86 ? -5.126 -2.407 -2.178 1.00 93.19 86 HIS A CA 1
ATOM 675 C C . HIS A 1 86 ? -4.060 -1.813 -3.105 1.00 93.19 86 HIS A C 1
ATOM 677 O O . HIS A 1 86 ? -3.935 -0.596 -3.228 1.00 93.19 86 HIS A O 1
ATOM 683 N N . GLY A 1 87 ? -3.288 -2.692 -3.742 1.00 89.38 87 GLY A N 1
ATOM 684 C CA . GLY A 1 87 ? -2.235 -2.323 -4.686 1.00 89.38 87 GLY A CA 1
ATOM 685 C C . GLY A 1 87 ? -2.750 -2.014 -6.093 1.00 89.38 87 GLY A C 1
ATOM 686 O O . GLY A 1 87 ? -3.942 -2.128 -6.374 1.00 89.38 87 GLY A O 1
ATOM 687 N N . GLY A 1 88 ? -1.827 -1.694 -7.001 1.00 89.19 88 GLY A N 1
ATOM 688 C CA . GLY A 1 88 ? -2.120 -1.411 -8.410 1.00 89.19 88 GLY A CA 1
ATOM 689 C C . GLY A 1 88 ? -1.566 -0.067 -8.880 1.00 89.19 88 GLY A C 1
ATOM 690 O O . GLY A 1 88 ? -0.571 0.428 -8.352 1.00 89.19 88 GLY A O 1
ATOM 691 N N . PHE A 1 89 ? -2.201 0.527 -9.895 1.00 90.12 89 PHE A N 1
ATOM 692 C CA . PHE A 1 89 ? -1.799 1.833 -10.442 1.00 90.12 89 PHE A CA 1
ATOM 693 C C . PHE A 1 89 ? -1.992 2.987 -9.448 1.00 90.12 89 PHE A C 1
ATOM 695 O O . PHE A 1 89 ? -1.260 3.969 -9.499 1.00 90.12 89 PHE A O 1
ATOM 702 N N . LEU A 1 90 ? -2.944 2.842 -8.526 1.00 92.31 90 LEU A N 1
ATOM 703 C CA . LEU A 1 90 ? -3.189 3.741 -7.401 1.00 92.31 90 LEU A CA 1
ATOM 704 C C . LEU A 1 90 ? -3.223 2.921 -6.111 1.00 92.31 90 LEU A C 1
ATOM 706 O O . LEU A 1 90 ? -3.532 1.728 -6.144 1.00 92.31 90 LEU A O 1
ATOM 710 N N . LEU A 1 91 ? -2.919 3.563 -4.988 1.00 93.94 91 LEU A N 1
ATOM 711 C CA . LEU A 1 91 ? -3.062 2.963 -3.670 1.00 93.94 91 LEU A CA 1
ATOM 712 C C . LEU A 1 91 ? -4.522 3.094 -3.237 1.00 93.94 91 LEU A C 1
ATOM 714 O O . LEU A 1 91 ? -4.995 4.191 -2.949 1.00 93.94 91 LEU A O 1
ATOM 718 N N . GLY A 1 92 ? -5.244 1.979 -3.198 1.00 94.31 92 GLY A N 1
ATOM 719 C CA . GLY A 1 92 ? -6.592 1.940 -2.645 1.00 94.31 92 GLY A CA 1
ATOM 720 C C . GLY A 1 92 ? -6.544 1.801 -1.128 1.00 94.31 92 GLY A C 1
ATOM 721 O O . GLY A 1 92 ? -5.934 0.866 -0.619 1.00 94.31 92 GLY A O 1
ATOM 722 N N . VAL A 1 93 ? -7.219 2.684 -0.402 1.00 94.38 93 VAL A N 1
ATOM 723 C CA . VAL A 1 93 ? -7.393 2.603 1.050 1.00 94.38 93 VAL A CA 1
ATOM 724 C C . VAL A 1 93 ? -8.872 2.421 1.353 1.00 94.38 93 VAL A C 1
ATOM 726 O O . VAL A 1 93 ? -9.698 3.303 1.114 1.00 94.38 93 VAL A O 1
ATOM 729 N N . ARG A 1 94 ? -9.217 1.248 1.879 1.00 93.62 94 ARG A N 1
ATOM 730 C CA . ARG A 1 94 ? -10.580 0.910 2.284 1.00 93.62 94 ARG A CA 1
ATOM 731 C C . ARG A 1 94 ? -10.803 1.358 3.720 1.00 93.62 94 ARG A C 1
ATOM 733 O O . ARG A 1 94 ? -10.125 0.883 4.631 1.00 93.62 94 ARG A O 1
ATOM 740 N N . SER A 1 95 ? -11.782 2.227 3.927 1.00 91.00 95 SER A N 1
ATOM 741 C CA . SER A 1 95 ? -12.226 2.671 5.248 1.00 91.00 95 SER A CA 1
ATOM 742 C C . SER A 1 95 ? -13.443 1.860 5.717 1.00 91.00 95 SER A C 1
ATOM 744 O O . SER A 1 95 ? -13.808 0.842 5.127 1.00 91.00 95 SER A O 1
ATOM 746 N N . VAL A 1 96 ? -14.082 2.292 6.806 1.00 88.44 96 VAL A N 1
ATOM 747 C CA . VAL A 1 96 ? -15.381 1.745 7.234 1.00 88.44 96 VAL A CA 1
ATOM 748 C C . VAL A 1 96 ? -16.511 2.031 6.248 1.00 88.44 96 VAL A C 1
ATOM 750 O O . VAL A 1 96 ? -17.424 1.219 6.146 1.00 88.44 96 VAL A O 1
ATOM 753 N N . ASN A 1 97 ? -16.443 3.162 5.545 1.00 86.31 97 ASN A N 1
ATOM 754 C CA . ASN A 1 97 ? -17.583 3.736 4.833 1.00 86.31 97 ASN A CA 1
ATOM 755 C C . ASN A 1 97 ? -17.367 3.826 3.321 1.00 86.31 97 ASN A C 1
ATOM 757 O O . ASN A 1 97 ? -18.250 4.314 2.628 1.00 86.31 97 ASN A O 1
ATOM 761 N N . GLY A 1 98 ? -16.213 3.393 2.813 1.00 88.56 98 GLY A N 1
ATOM 762 C CA . GLY A 1 98 ? -15.882 3.585 1.407 1.00 88.56 98 GLY A CA 1
ATOM 763 C C . GLY A 1 98 ? -14.457 3.191 1.043 1.00 88.56 98 GLY A C 1
ATOM 764 O O . GLY A 1 9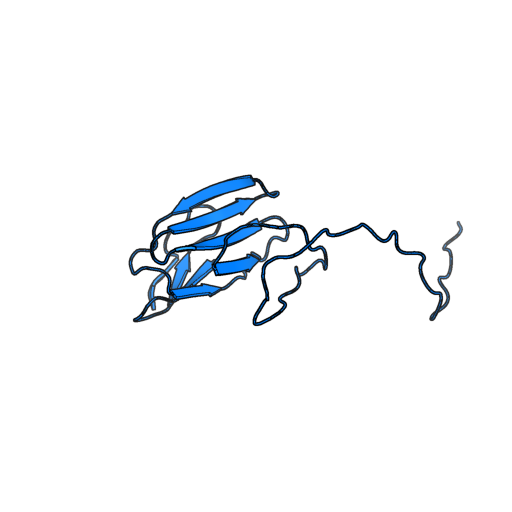8 ? -13.711 2.639 1.862 1.00 88.56 98 GLY A O 1
ATOM 765 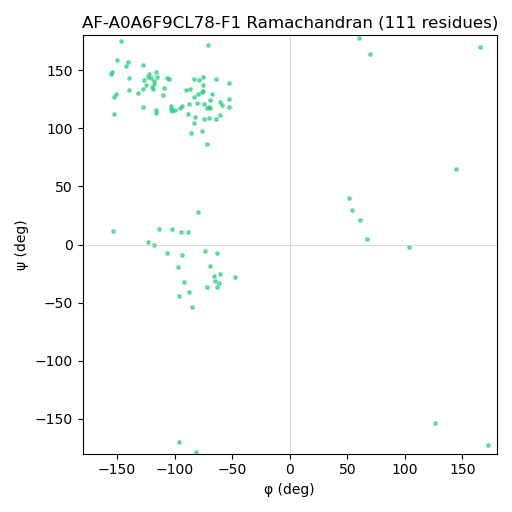N N . LEU A 1 99 ? -14.086 3.496 -0.196 1.00 91.25 99 LEU A N 1
ATOM 766 C CA . LEU A 1 99 ? -12.784 3.227 -0.795 1.00 91.25 99 LEU A CA 1
ATOM 767 C C . LEU A 1 99 ? -12.229 4.526 -1.383 1.00 91.25 99 LEU A C 1
ATOM 769 O O . LEU A 1 99 ? -12.804 5.110 -2.297 1.00 91.25 99 LEU A O 1
ATOM 773 N N . ALA A 1 100 ? -11.085 4.960 -0.867 1.00 92.38 100 ALA A N 1
ATOM 774 C CA . ALA A 1 100 ? -10.367 6.127 -1.358 1.00 92.38 100 ALA A CA 1
ATOM 775 C C . ALA A 1 100 ? -9.147 5.689 -2.171 1.00 92.38 100 ALA A C 1
ATOM 777 O O . ALA A 1 100 ? -8.471 4.729 -1.805 1.00 92.38 100 ALA A O 1
ATOM 778 N N . PHE A 1 101 ? -8.842 6.402 -3.252 1.00 93.56 101 PHE A N 1
ATOM 779 C CA . PHE A 1 101 ? -7.647 6.145 -4.055 1.00 93.56 101 PHE A CA 1
ATOM 780 C C . PHE A 1 101 ? -6.631 7.267 -3.901 1.00 93.56 101 PHE A C 1
ATOM 782 O O . PHE A 1 101 ? -6.955 8.434 -4.111 1.00 93.56 101 PHE A O 1
ATOM 789 N N . TYR A 1 102 ? -5.395 6.897 -3.588 1.00 92.88 102 TYR A N 1
ATOM 790 C CA . TYR A 1 102 ? -4.273 7.802 -3.400 1.00 92.88 102 TYR A CA 1
ATOM 791 C C . TYR A 1 102 ? -3.206 7.569 -4.468 1.00 92.88 102 TYR A C 1
ATOM 793 O O . TYR A 1 102 ? -2.944 6.438 -4.887 1.00 92.88 102 TYR A O 1
ATOM 801 N N . ASN A 1 103 ? -2.560 8.648 -4.899 1.00 92.56 103 ASN A N 1
ATOM 802 C CA . ASN A 1 103 ? -1.388 8.557 -5.759 1.00 92.56 103 ASN A CA 1
ATOM 803 C C . ASN A 1 103 ? -0.159 8.122 -4.932 1.00 92.56 103 ASN A C 1
ATOM 805 O O . ASN A 1 103 ? 0.121 8.674 -3.868 1.00 92.56 103 ASN A O 1
ATOM 809 N N . TRP A 1 104 ? 0.583 7.130 -5.429 1.00 91.50 104 TRP A N 1
ATOM 810 C CA . TRP A 1 104 ? 1.765 6.554 -4.774 1.00 91.50 104 TRP A CA 1
ATOM 811 C C . TRP A 1 104 ? 2.911 7.552 -4.535 1.00 91.50 104 TRP A C 1
ATOM 813 O O . TRP A 1 104 ? 3.735 7.373 -3.634 1.00 91.50 104 TRP A O 1
ATOM 823 N N . GLU A 1 105 ? 2.990 8.614 -5.336 1.00 89.56 105 GLU A N 1
ATOM 824 C CA . GLU A 1 105 ? 4.076 9.585 -5.285 1.00 89.56 105 GLU A CA 1
ATOM 825 C C . GLU A 1 105 ? 3.857 10.672 -4.243 1.00 89.56 105 GLU A C 1
ATOM 827 O O . GLU A 1 105 ? 4.724 10.893 -3.392 1.00 89.56 105 GLU A O 1
ATOM 832 N N . ASN A 1 106 ? 2.711 11.345 -4.314 1.00 89.12 106 ASN A N 1
ATOM 833 C CA . ASN A 1 106 ? 2.415 12.520 -3.502 1.00 89.12 106 ASN A CA 1
ATOM 834 C C . ASN A 1 106 ? 1.395 12.246 -2.386 1.00 89.12 106 ASN A C 1
ATOM 836 O O . ASN A 1 106 ? 1.239 13.098 -1.513 1.00 89.12 106 ASN A O 1
ATOM 840 N N . THR A 1 107 ? 0.786 11.053 -2.353 1.00 89.19 107 THR A N 1
ATOM 841 C CA . THR A 1 107 ? -0.301 10.655 -1.438 1.00 89.19 107 THR A CA 1
ATOM 842 C C . THR A 1 107 ? -1.487 11.613 -1.465 1.00 89.19 107 THR A C 1
ATOM 844 O O . THR A 1 107 ? -2.159 11.792 -0.451 1.00 89.19 107 THR A O 1
ATOM 847 N N . GLU A 1 108 ? -1.725 12.260 -2.603 1.00 90.44 108 GLU A N 1
ATOM 848 C CA . GLU A 1 108 ? -2.924 13.059 -2.820 1.00 90.44 108 GLU A CA 1
ATOM 849 C C . GLU A 1 108 ? -4.103 12.142 -3.144 1.00 90.44 108 GLU A C 1
ATOM 851 O O . GLU A 1 108 ? -3.959 11.131 -3.842 1.00 90.44 108 GLU A O 1
ATOM 856 N N . LEU A 1 109 ? -5.269 12.502 -2.611 1.00 89.00 109 LEU A N 1
ATOM 857 C CA . LEU A 1 109 ? -6.526 11.823 -2.884 1.00 89.00 109 LEU A CA 1
ATOM 858 C C . LEU A 1 109 ? -6.935 12.091 -4.337 1.00 89.00 109 LEU A C 1
ATOM 860 O O . LEU A 1 109 ? -7.195 13.229 -4.715 1.00 89.00 109 LEU A O 1
ATOM 864 N N . VAL A 1 110 ? -7.012 11.032 -5.137 1.00 87.38 110 VAL A N 1
ATOM 865 C CA . VAL A 1 110 ? -7.425 11.092 -6.545 1.00 87.38 110 VAL A CA 1
ATOM 866 C C . VAL A 1 110 ? -8.942 10.973 -6.667 1.00 87.38 110 VAL A C 1
ATOM 868 O O . VAL A 1 110 ? -9.555 11.691 -7.452 1.00 87.38 110 VAL A O 1
ATOM 871 N N . GLN A 1 111 ? -9.563 10.084 -5.883 1.00 76.44 111 GLN A N 1
ATOM 872 C CA . GLN A 1 111 ? -11.014 9.904 -5.884 1.00 76.44 111 GLN A CA 1
ATOM 873 C C . GLN A 1 111 ? -11.518 9.378 -4.528 1.00 76.44 111 GLN A C 1
ATOM 875 O O . GLN A 1 111 ? -11.031 8.339 -4.069 1.00 76.44 111 GLN A O 1
ATOM 880 N N . PRO A 1 112 ? -12.508 10.042 -3.903 1.00 66.00 112 PRO A N 1
ATOM 881 C CA . PRO A 1 112 ? -13.309 9.466 -2.827 1.00 66.00 112 PRO A CA 1
ATOM 882 C C . PRO A 1 112 ? -14.510 8.688 -3.396 1.00 66.00 112 PRO A C 1
ATOM 884 O O . PRO A 1 112 ? -15.215 9.196 -4.272 1.00 66.00 112 PRO A O 1
ATOM 887 N N . HIS A 1 113 ? -14.760 7.474 -2.898 1.00 56.69 113 HIS A N 1
ATOM 888 C CA . HIS A 1 113 ? -16.013 6.746 -3.119 1.00 56.69 113 HIS A CA 1
ATOM 889 C C . HIS A 1 113 ? -16.571 6.203 -1.807 1.00 56.69 113 HIS A C 1
ATOM 891 O O . HIS A 1 113 ? -15.784 5.591 -1.044 1.00 56.69 113 HIS A O 1
#

Sequence (113 aa):
MGEAEIQDGERLSLAVKDMGSCEIYPQTIQHNPNGRNKSFGSAQEFVWAHDSSEYATRESTSMDKIFKNFKEKKSFKPDFGAKGIHGGFLLGVRSVNGLAFYNWENTELVQPH

pLDDT: mean 73.74, std 19.85, range [36.16, 94.38]